Protein AF-A0A9W7J8N2-F1 (afdb_monomer_lite)

Secondary structure (DSSP, 8-state):
-HHHHHHHHHHHHHHHHHHHHHHHTTTHHHHHHHHHHHHHHHHHHHHHHHHHTT--HHHHHHHHHHHHS--HHHHHHHHHHH-S-THHHHHHHHHHHHT--

InterPro domains:
  IPR004710 Bile acid:sodium symporter [PTHR10361] (1-98)
  IPR038770 Sodium/solute symporter superfamily [G3DSA:1.20.1530.20] (1-100)

Foldseek 3Di:
DVVVVVVVLVVLLVVCCVVLVVVCPPPVVVLLVVLVVQLVCLLVCLLVVCVVVVHDNVVSNVSSCDRSQDQLSVQLVCCVPPPPDNVSNSSSSSNCPPPND

Structure (mmCIF, N/CA/C/O backbone):
data_AF-A0A9W7J8N2-F1
#
_entry.id   AF-A0A9W7J8N2-F1
#
loop_
_atom_site.group_PDB
_atom_site.id
_atom_site.type_symbol
_atom_site.label_atom_id
_atom_site.label_alt_id
_atom_site.label_comp_id
_atom_site.label_asym_id
_atom_site.label_entity_id
_atom_site.label_seq_id
_atom_site.pdbx_PDB_ins_code
_atom_site.Cartn_x
_atom_site.Cartn_y
_atom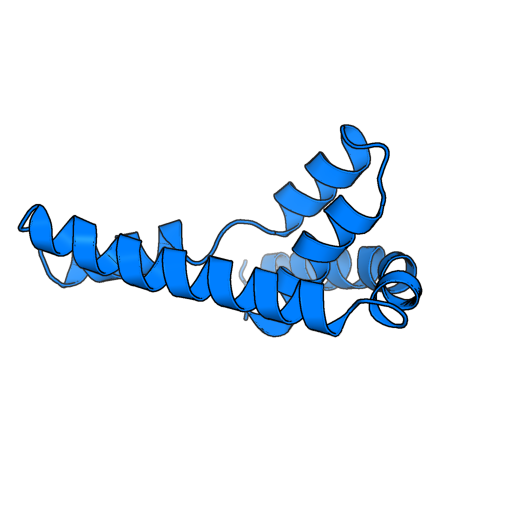_site.Cartn_z
_atom_site.occupancy
_atom_site.B_iso_or_equiv
_atom_site.auth_seq_id
_atom_site.auth_comp_id
_atom_site.auth_asym_id
_atom_site.auth_atom_id
_atom_site.pdbx_PDB_model_num
ATOM 1 N N . MET A 1 1 ? 14.138 12.470 13.691 1.00 61.78 1 MET A N 1
ATOM 2 C CA . MET A 1 1 ? 13.568 11.138 13.381 1.00 61.78 1 MET A CA 1
ATOM 3 C C . MET A 1 1 ? 12.577 11.153 12.210 1.00 61.78 1 MET A C 1
ATOM 5 O O . MET A 1 1 ? 12.784 10.341 11.317 1.00 61.78 1 MET A O 1
ATOM 9 N N . PRO A 1 2 ? 11.584 12.066 12.110 1.00 79.00 2 PRO A N 1
ATOM 10 C CA . PRO A 1 2 ? 10.633 12.052 10.986 1.00 79.00 2 PRO A CA 1
ATOM 11 C C . PRO A 1 2 ? 11.292 12.311 9.621 1.00 79.00 2 PRO A C 1
ATOM 13 O O . PRO A 1 2 ? 10.961 11.664 8.636 1.00 79.00 2 PRO A O 1
ATOM 16 N N . THR A 1 3 ? 12.273 13.214 9.568 1.00 82.06 3 THR A N 1
ATOM 17 C CA . THR A 1 3 ? 12.970 13.604 8.329 1.00 82.06 3 THR A CA 1
ATOM 18 C C . THR A 1 3 ? 13.788 12.474 7.710 1.00 82.06 3 THR A C 1
ATOM 20 O O . THR A 1 3 ? 13.822 12.348 6.491 1.00 82.06 3 THR A O 1
ATOM 23 N N . ILE A 1 4 ? 14.404 11.626 8.540 1.00 86.88 4 ILE A N 1
ATOM 24 C CA . ILE A 1 4 ? 15.170 10.463 8.077 1.00 86.88 4 ILE A CA 1
ATOM 25 C C . ILE A 1 4 ? 14.218 9.448 7.439 1.00 86.88 4 ILE A C 1
ATOM 27 O O . ILE A 1 4 ? 14.454 9.027 6.315 1.00 86.88 4 ILE A O 1
ATOM 31 N N . ALA A 1 5 ? 13.102 9.122 8.103 1.00 83.25 5 ALA A N 1
ATOM 32 C CA . ALA A 1 5 ? 12.115 8.180 7.575 1.00 83.25 5 ALA A CA 1
ATOM 33 C C . ALA A 1 5 ? 11.498 8.660 6.250 1.00 83.25 5 ALA A C 1
ATOM 35 O O . ALA A 1 5 ? 11.428 7.894 5.289 1.00 83.25 5 ALA A O 1
ATOM 36 N N . VAL A 1 6 ? 11.111 9.938 6.174 1.00 84.81 6 VAL A N 1
ATOM 37 C CA . VAL A 1 6 ? 10.580 10.542 4.941 1.00 84.81 6 VAL A CA 1
ATOM 38 C C . VAL A 1 6 ? 11.629 10.519 3.828 1.00 84.81 6 VAL A C 1
ATOM 40 O O . VAL A 1 6 ? 11.319 10.106 2.712 1.00 84.81 6 VAL A O 1
ATOM 43 N N . GLY A 1 7 ? 12.877 10.892 4.133 1.00 85.19 7 GLY A N 1
ATOM 44 C CA . GLY A 1 7 ? 13.981 10.857 3.174 1.00 85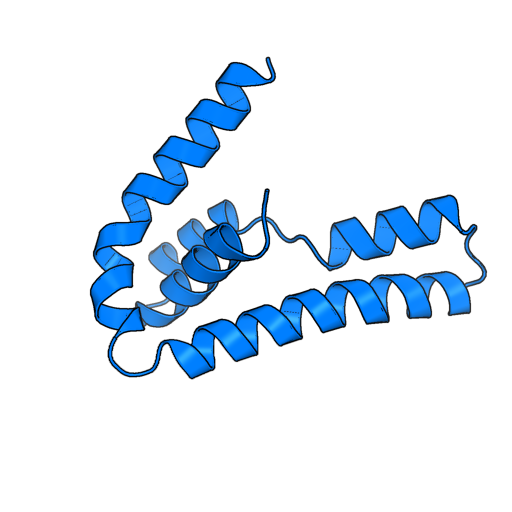.19 7 GLY A CA 1
ATOM 45 C C . GLY A 1 7 ? 14.234 9.452 2.627 1.00 85.19 7 GLY A C 1
ATOM 46 O O . GLY A 1 7 ? 14.310 9.267 1.415 1.00 85.19 7 GLY A O 1
ATOM 47 N N . THR A 1 8 ? 14.283 8.442 3.497 1.00 84.75 8 THR A N 1
ATOM 48 C CA . THR A 1 8 ? 14.483 7.046 3.088 1.00 84.75 8 THR A CA 1
ATOM 49 C C . THR A 1 8 ? 13.350 6.545 2.193 1.00 84.75 8 THR A C 1
ATOM 51 O O . THR A 1 8 ? 13.620 5.969 1.142 1.00 84.75 8 THR A O 1
ATOM 54 N N . VAL A 1 9 ? 12.084 6.784 2.555 1.00 82.62 9 VAL A N 1
ATOM 55 C CA . VAL A 1 9 ? 10.940 6.337 1.738 1.00 82.62 9 VAL A CA 1
ATOM 56 C C . VAL A 1 9 ? 10.907 7.054 0.385 1.00 82.62 9 VAL A C 1
ATOM 58 O O . VAL A 1 9 ? 10.630 6.414 -0.631 1.00 82.62 9 VAL A O 1
ATOM 61 N N . ALA A 1 10 ? 11.232 8.349 0.346 1.00 83.88 10 ALA A N 1
ATOM 62 C CA . ALA A 1 10 ? 11.300 9.115 -0.896 1.00 83.88 10 ALA A CA 1
ATOM 63 C C . ALA A 1 10 ? 12.388 8.584 -1.843 1.00 83.88 10 ALA A C 1
ATOM 65 O O . ALA A 1 10 ? 12.114 8.368 -3.024 1.00 83.88 10 ALA A O 1
ATOM 66 N N . ILE A 1 11 ? 13.590 8.306 -1.322 1.00 85.62 11 ILE A N 1
ATOM 67 C CA . ILE A 1 11 ? 14.695 7.728 -2.102 1.00 85.62 11 ILE A CA 1
ATOM 68 C C . ILE A 1 11 ? 14.301 6.356 -2.650 1.00 85.62 11 ILE A C 1
ATOM 70 O O . ILE A 1 11 ? 14.471 6.097 -3.837 1.00 85.62 11 ILE A O 1
ATOM 74 N N . LEU A 1 12 ? 13.728 5.490 -1.811 1.00 84.25 12 LEU A N 1
ATOM 75 C CA . LEU A 1 12 ? 13.336 4.148 -2.238 1.00 84.25 12 LEU A CA 1
ATOM 76 C C . LEU A 1 12 ? 12.285 4.194 -3.351 1.00 84.25 12 LEU A C 1
ATOM 78 O O . LEU A 1 12 ? 12.444 3.498 -4.347 1.00 84.25 12 LEU A O 1
ATOM 82 N N . ARG A 1 13 ? 11.261 5.055 -3.255 1.00 80.38 13 ARG A N 1
ATOM 83 C CA . ARG A 1 13 ? 10.287 5.227 -4.352 1.00 80.38 13 ARG A CA 1
ATOM 84 C C . ARG A 1 13 ? 10.947 5.706 -5.644 1.00 80.38 13 ARG A C 1
ATOM 86 O O . ARG A 1 13 ? 10.625 5.192 -6.712 1.00 80.38 13 ARG A O 1
ATOM 93 N N . ALA A 1 14 ? 11.866 6.667 -5.547 1.00 81.38 14 ALA A N 1
ATOM 94 C CA . ALA A 1 14 ? 12.552 7.223 -6.708 1.00 81.38 14 ALA A CA 1
ATOM 95 C C . ALA A 1 14 ? 13.428 6.190 -7.436 1.00 81.38 14 ALA A C 1
ATOM 97 O O . ALA A 1 14 ? 13.546 6.262 -8.654 1.00 81.38 14 ALA A O 1
ATOM 98 N N . LEU A 1 15 ? 14.000 5.217 -6.720 1.00 84.12 15 LEU A N 1
ATOM 99 C CA . LEU A 1 15 ? 14.830 4.167 -7.319 1.00 84.12 15 LEU A CA 1
ATOM 100 C C . LEU A 1 15 ? 14.026 3.181 -8.177 1.00 84.12 15 LEU A C 1
ATOM 102 O O . LEU A 1 15 ? 14.503 2.777 -9.231 1.00 84.12 15 LEU A O 1
ATOM 106 N N . PHE A 1 16 ? 12.811 2.814 -7.758 1.00 80.50 16 PHE A N 1
ATOM 107 C CA . PHE A 1 16 ? 12.008 1.806 -8.466 1.00 80.50 16 PHE A CA 1
ATOM 108 C C . PHE A 1 16 ? 11.102 2.388 -9.559 1.00 80.50 16 PHE A C 1
ATOM 110 O O . PHE A 1 16 ? 10.685 1.671 -10.467 1.00 80.50 16 PHE A O 1
ATOM 117 N N . PHE A 1 17 ? 10.804 3.690 -9.506 1.00 79.19 17 PHE A N 1
ATOM 118 C CA . PHE A 1 17 ? 9.918 4.342 -10.473 1.00 79.19 17 PHE A CA 1
ATOM 119 C C . PHE A 1 17 ? 10.363 4.209 -11.948 1.00 79.19 17 PHE A C 1
ATOM 121 O O . PHE A 1 17 ? 9.519 3.833 -12.767 1.00 79.19 17 PHE A O 1
ATOM 128 N N . PRO A 1 18 ? 11.640 4.442 -12.322 1.00 75.88 18 PRO A N 1
ATOM 129 C CA . PRO A 1 18 ? 12.076 4.423 -13.720 1.00 75.88 18 PR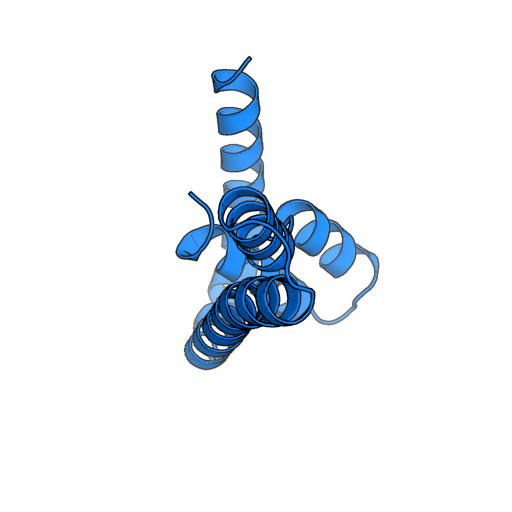O A CA 1
ATOM 130 C C . PRO A 1 18 ? 11.905 3.057 -14.393 1.00 75.88 18 PRO A C 1
ATOM 132 O O . PRO A 1 18 ? 11.471 2.998 -15.542 1.00 75.88 18 PRO A O 1
ATOM 135 N N . GLU A 1 19 ? 12.180 1.962 -13.675 1.00 70.62 19 GLU A N 1
ATOM 136 C CA . GLU A 1 19 ? 11.984 0.595 -14.185 1.00 70.62 19 GLU A CA 1
ATOM 137 C C . GLU A 1 19 ? 10.504 0.288 -14.435 1.00 70.62 19 GLU A C 1
ATOM 139 O O . GLU A 1 19 ? 10.146 -0.374 -15.408 1.00 70.62 19 GLU A O 1
ATOM 144 N N . SER A 1 20 ? 9.621 0.813 -13.583 1.00 70.75 20 SER A N 1
ATOM 145 C CA . SER A 1 20 ? 8.177 0.607 -13.705 1.00 70.75 20 SER A CA 1
ATOM 146 C C . SER A 1 20 ? 7.476 1.538 -14.705 1.00 70.75 20 SER A C 1
ATOM 148 O O . SER A 1 20 ? 6.359 1.237 -15.121 1.00 70.75 20 SER A O 1
ATOM 150 N N . ALA A 1 21 ? 8.111 2.633 -15.142 1.00 67.81 21 ALA A N 1
ATOM 151 C CA . ALA A 1 21 ? 7.486 3.646 -15.998 1.00 67.81 21 ALA A CA 1
ATOM 152 C C . ALA A 1 21 ? 7.026 3.086 -17.357 1.00 67.81 21 ALA A C 1
ATOM 154 O O . ALA A 1 21 ? 5.887 3.312 -17.762 1.00 67.81 21 ALA A O 1
ATOM 155 N N . PHE A 1 22 ? 7.858 2.283 -18.030 1.00 64.06 22 PHE A N 1
ATOM 156 C CA . PHE A 1 22 ? 7.495 1.647 -19.307 1.00 64.06 22 PHE A CA 1
ATOM 157 C C . PHE A 1 22 ? 6.359 0.627 -19.158 1.00 64.06 22 PHE A C 1
ATOM 159 O O . PHE A 1 22 ? 5.498 0.518 -20.031 1.00 64.06 22 PHE A O 1
ATOM 166 N N . ALA A 1 23 ? 6.311 -0.077 -18.026 1.00 64.06 23 ALA A N 1
ATOM 167 C CA . ALA A 1 23 ? 5.271 -1.052 -17.719 1.00 64.06 23 ALA A CA 1
ATOM 168 C C . ALA A 1 23 ? 3.914 -0.416 -17.377 1.00 64.06 23 ALA A C 1
ATOM 170 O O . ALA A 1 23 ? 2.899 -1.104 -17.413 1.00 64.06 23 ALA A O 1
ATOM 171 N N . ILE A 1 24 ? 3.868 0.885 -17.074 1.00 63.50 24 ILE A N 1
ATOM 172 C CA . ILE A 1 24 ? 2.623 1.632 -16.843 1.00 63.50 24 ILE A CA 1
ATOM 173 C C . ILE A 1 24 ? 2.009 2.108 -18.177 1.00 63.50 24 ILE A C 1
ATOM 175 O O . ILE A 1 24 ? 0.801 2.305 -18.258 1.00 63.50 24 ILE A O 1
ATOM 179 N N . LEU A 1 25 ? 2.776 2.238 -19.266 1.00 64.75 25 LEU A N 1
ATOM 180 C CA . LEU A 1 25 ? 2.247 2.810 -20.514 1.00 64.75 25 LEU A CA 1
ATOM 181 C C . LEU A 1 25 ? 1.312 1.886 -21.318 1.00 64.75 25 LEU A C 1
ATOM 183 O O . LEU A 1 25 ? 0.497 2.399 -22.078 1.00 64.75 25 LEU A O 1
ATOM 187 N N . SER A 1 26 ? 1.403 0.559 -21.178 1.00 57.25 26 SER A N 1
ATOM 188 C CA . SER A 1 26 ? 0.675 -0.382 -22.057 1.00 57.25 26 SER A CA 1
ATOM 189 C C . SER A 1 26 ? -0.518 -1.097 -21.376 1.00 57.25 26 SER A C 1
ATOM 191 O O . SER A 1 26 ? -1.530 -1.321 -22.037 1.00 57.25 26 SER A O 1
ATOM 193 N N . PRO A 1 27 ? -0.501 -1.342 -20.042 1.00 61.53 27 PRO A N 1
ATOM 194 C CA . PRO A 1 27 ? -1.682 -1.730 -19.256 1.00 61.53 27 PRO A CA 1
ATOM 195 C C . PRO A 1 27 ? -1.895 -0.917 -17.953 1.00 61.53 27 PRO A C 1
ATOM 197 O O . PRO A 1 27 ? -2.632 -1.355 -17.065 1.00 61.53 27 PRO A O 1
ATOM 200 N N . GLY A 1 28 ? -1.256 0.249 -17.773 1.00 69.31 28 GLY A N 1
ATOM 201 C CA . GLY A 1 28 ? -1.166 0.917 -16.463 1.00 69.31 28 GLY A CA 1
ATOM 202 C C . GLY A 1 28 ? -2.493 1.284 -15.815 1.00 69.31 28 GLY A C 1
ATOM 203 O O . GLY A 1 28 ? -2.589 1.251 -14.590 1.00 69.31 28 GLY A O 1
ATOM 204 N N . LEU A 1 29 ? -3.543 1.550 -16.598 1.00 80.06 29 LEU A N 1
ATOM 205 C CA . LEU A 1 29 ? -4.860 1.848 -16.035 1.00 80.06 29 LEU A CA 1
ATOM 206 C C . LEU A 1 29 ? -5.436 0.650 -15.267 1.00 80.06 29 LEU A C 1
ATOM 208 O O . LEU A 1 29 ? -5.993 0.831 -14.187 1.00 80.06 29 LEU A O 1
ATOM 212 N N . GLN A 1 30 ? -5.255 -0.574 -15.770 1.00 84.38 30 GLN A N 1
ATOM 213 C CA . GLN A 1 30 ? -5.740 -1.777 -15.095 1.00 84.38 30 GLN A CA 1
ATOM 214 C C . GLN A 1 30 ? -5.007 -2.000 -13.766 1.00 84.38 30 GLN A C 1
ATOM 216 O O . GLN A 1 30 ? -5.643 -2.325 -12.767 1.00 84.38 30 GLN A O 1
ATOM 221 N N . VAL A 1 31 ? -3.690 -1.771 -13.729 1.00 84.56 31 VAL A N 1
ATOM 222 C CA . VAL A 1 31 ? -2.878 -1.892 -12.504 1.00 84.56 31 VAL A CA 1
ATOM 223 C C . VAL A 1 31 ? -3.271 -0.837 -11.470 1.00 84.56 31 VAL A C 1
ATOM 225 O O . VAL A 1 31 ? -3.430 -1.156 -10.293 1.00 84.56 31 VAL A O 1
ATOM 228 N N . VAL A 1 32 ? -3.481 0.406 -11.907 1.00 85.25 32 VAL A N 1
ATOM 229 C CA . VAL A 1 32 ? -3.935 1.506 -11.045 1.00 85.25 32 VAL A CA 1
ATOM 230 C C . VAL A 1 32 ? -5.312 1.199 -10.458 1.00 85.25 32 VAL A C 1
ATOM 232 O O . VAL A 1 32 ? -5.493 1.311 -9.248 1.00 85.25 32 VAL A O 1
ATOM 235 N N . VAL A 1 33 ? -6.268 0.758 -11.282 1.00 88.88 33 VAL A N 1
ATOM 236 C CA . VAL A 1 33 ? -7.624 0.407 -10.827 1.00 88.88 33 VAL A CA 1
ATOM 237 C C . VAL A 1 33 ? -7.597 -0.798 -9.887 1.00 88.88 33 VAL A C 1
ATOM 239 O O . VAL A 1 33 ? -8.229 -0.757 -8.834 1.00 88.88 33 VAL A O 1
ATOM 242 N N . ALA A 1 34 ? -6.835 -1.845 -10.209 1.00 89.38 34 ALA A N 1
ATOM 243 C CA . ALA A 1 34 ? -6.694 -3.013 -9.343 1.00 89.38 34 ALA A CA 1
ATOM 244 C C . ALA A 1 34 ? -6.090 -2.639 -7.980 1.00 89.38 34 ALA A C 1
ATOM 246 O O . ALA A 1 34 ? -6.619 -3.034 -6.942 1.00 89.38 34 ALA A O 1
ATOM 247 N N . SER A 1 35 ? -5.036 -1.816 -7.971 1.00 88.81 35 SER A N 1
ATOM 248 C CA . SER A 1 35 ? -4.433 -1.283 -6.744 1.00 88.81 35 SER A CA 1
ATOM 249 C C . SER A 1 35 ? -5.444 -0.456 -5.942 1.00 88.81 35 SER A C 1
ATOM 251 O O . SER A 1 35 ? -5.581 -0.643 -4.734 1.00 88.81 35 SER A O 1
ATOM 253 N N . ALA A 1 36 ? -6.201 0.422 -6.606 1.00 89.94 36 ALA A N 1
ATOM 254 C CA . ALA A 1 36 ? -7.231 1.238 -5.969 1.00 89.94 36 ALA A CA 1
ATOM 255 C C . ALA A 1 36 ? -8.297 0.382 -5.276 1.00 89.94 36 ALA A C 1
ATOM 257 O O . ALA A 1 36 ? -8.629 0.624 -4.116 1.00 89.94 36 ALA A O 1
ATOM 258 N N . LEU A 1 37 ? -8.803 -0.636 -5.977 1.00 94.12 37 LEU A N 1
ATOM 259 C CA . LEU A 1 37 ? -9.797 -1.569 -5.454 1.00 94.12 37 LEU A CA 1
ATOM 260 C C . LEU A 1 37 ? -9.242 -2.393 -4.290 1.00 94.12 37 LEU A C 1
ATOM 262 O O . LEU A 1 37 ? -9.951 -2.610 -3.307 1.00 94.12 37 LEU A O 1
ATOM 266 N N . LEU A 1 38 ? -7.974 -2.804 -4.344 1.00 92.88 38 LEU A N 1
ATOM 267 C CA . LEU A 1 38 ? -7.332 -3.528 -3.248 1.00 92.88 38 LEU A CA 1
ATOM 268 C C . LEU A 1 38 ? -7.259 -2.671 -1.974 1.00 92.88 38 LEU A C 1
ATOM 270 O O . LEU A 1 38 ? -7.669 -3.120 -0.907 1.00 92.88 38 LEU A O 1
ATOM 274 N N . HIS A 1 39 ? -6.824 -1.413 -2.077 1.00 92.88 39 HIS A N 1
ATOM 275 C CA . HIS A 1 39 ? -6.794 -0.504 -0.927 1.00 92.88 39 HIS A CA 1
ATOM 276 C C . HIS A 1 39 ? -8.195 -0.160 -0.415 1.00 92.88 39 HIS A C 1
ATOM 278 O O . HIS A 1 39 ? -8.437 -0.196 0.791 1.00 92.88 39 HIS A O 1
ATOM 284 N N . ALA A 1 40 ? -9.129 0.143 -1.321 1.00 94.25 40 ALA A N 1
ATOM 285 C CA . ALA A 1 40 ? -10.510 0.449 -0.963 1.00 94.25 40 ALA A CA 1
ATOM 286 C C . ALA A 1 40 ? -11.180 -0.734 -0.252 1.00 94.25 40 ALA A C 1
ATOM 288 O O . ALA A 1 40 ? -11.837 -0.540 0.768 1.00 94.25 40 ALA A O 1
ATOM 289 N N . SER A 1 41 ? -10.969 -1.957 -0.745 1.00 96.38 41 SER A N 1
ATOM 290 C CA . SER A 1 41 ? -11.487 -3.171 -0.112 1.00 96.38 41 SER A CA 1
ATOM 291 C C . SER A 1 41 ? -10.824 -3.437 1.240 1.00 96.38 41 SER A C 1
ATOM 293 O O . SER A 1 41 ? -11.536 -3.725 2.197 1.00 96.38 41 SER A O 1
ATOM 295 N N . GLY A 1 42 ? -9.507 -3.254 1.377 1.00 95.12 42 GLY A N 1
ATOM 296 C CA . GLY A 1 42 ? -8.814 -3.373 2.664 1.00 95.12 42 GLY A CA 1
ATOM 297 C C . GLY A 1 42 ? -9.337 -2.388 3.714 1.00 95.12 42 GLY A C 1
ATOM 298 O O . GLY A 1 42 ? -9.641 -2.786 4.839 1.00 95.12 42 GLY A O 1
ATOM 299 N N . LEU A 1 43 ? -9.536 -1.123 3.330 1.00 95.56 43 LEU A N 1
ATOM 300 C CA . LEU A 1 43 ? -10.135 -0.101 4.194 1.00 95.56 43 LEU A CA 1
ATOM 301 C C . LEU A 1 43 ? -11.583 -0.460 4.565 1.00 95.56 43 LEU A C 1
ATOM 303 O O . LEU A 1 43 ? -11.952 -0.421 5.743 1.00 95.56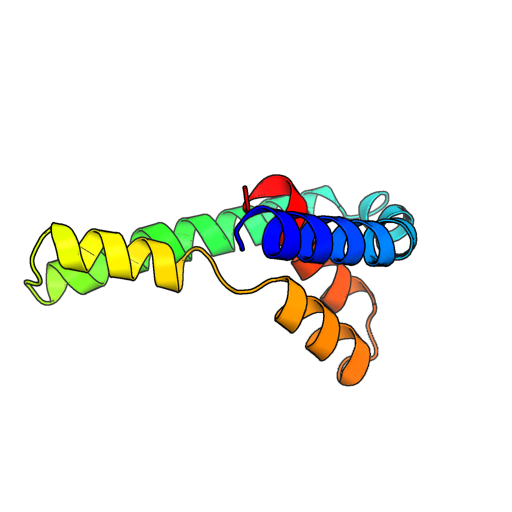 43 LEU A O 1
ATOM 307 N N . PHE A 1 44 ? -12.396 -0.834 3.572 1.00 97.38 44 PHE A N 1
ATOM 308 C CA . PHE A 1 44 ? -13.811 -1.153 3.747 1.00 97.38 44 PHE A CA 1
ATOM 309 C C . PHE A 1 44 ? -14.019 -2.388 4.627 1.00 97.38 44 PHE A C 1
ATOM 311 O O . PHE A 1 44 ? -14.692 -2.308 5.655 1.00 97.38 44 PHE A O 1
ATOM 318 N N . PHE A 1 45 ? -13.412 -3.521 4.266 1.00 97.50 45 PHE A N 1
ATOM 319 C CA . PHE A 1 45 ? -13.554 -4.766 5.014 1.00 97.50 45 PHE A CA 1
ATOM 320 C C . PHE A 1 45 ? -12.852 -4.702 6.367 1.00 97.50 45 PHE A C 1
ATOM 322 O O . PHE A 1 45 ? -13.409 -5.196 7.344 1.00 97.50 45 PHE A O 1
ATOM 329 N N . GLY A 1 46 ? -11.695 -4.038 6.472 1.00 96.94 46 GLY A N 1
ATOM 330 C CA . GLY A 1 46 ? -11.020 -3.829 7.753 1.00 96.94 46 GLY A CA 1
ATOM 331 C C . GLY A 1 46 ? -11.902 -3.078 8.756 1.00 96.94 46 GLY A C 1
ATOM 332 O O . GLY A 1 46 ? -11.984 -3.468 9.922 1.00 96.94 46 GLY A O 1
ATOM 333 N N . TYR A 1 47 ? -12.643 -2.060 8.303 1.00 97.69 47 TYR A N 1
ATOM 334 C CA . TYR A 1 47 ? -13.616 -1.362 9.145 1.00 97.69 47 TYR A CA 1
ATOM 335 C C . TYR A 1 47 ? -14.861 -2.212 9.419 1.00 97.69 47 TYR A C 1
ATOM 337 O O . TYR A 1 47 ? -15.262 -2.385 10.566 1.00 97.69 47 TYR A O 1
ATOM 345 N N . PHE A 1 48 ? -15.497 -2.759 8.383 1.00 97.75 48 PHE A N 1
ATOM 346 C CA . PHE A 1 48 ? -16.780 -3.438 8.550 1.00 97.75 48 PHE A CA 1
ATOM 347 C C . PHE A 1 48 ? -16.655 -4.717 9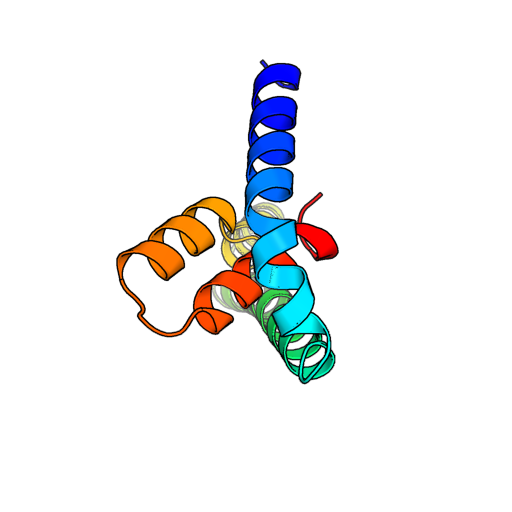.386 1.00 97.75 48 PHE A C 1
ATOM 349 O O . PHE A 1 48 ? -17.483 -4.965 10.261 1.00 97.75 48 PHE A O 1
ATOM 356 N N . LEU A 1 49 ? -15.589 -5.496 9.183 1.00 97.62 49 LEU A N 1
ATOM 357 C CA . LEU A 1 49 ? -15.358 -6.730 9.927 1.00 97.62 49 LEU A CA 1
ATOM 358 C C . LEU A 1 49 ? -15.015 -6.453 11.398 1.00 97.62 49 LEU A C 1
ATOM 360 O O . LEU A 1 49 ? -15.556 -7.111 12.282 1.00 97.62 49 LEU A O 1
ATOM 364 N N . SER A 1 50 ? -14.198 -5.434 11.688 1.00 97.56 50 SER A N 1
ATOM 365 C CA . SER A 1 50 ? -13.918 -5.026 13.076 1.00 97.56 50 SER A CA 1
ATOM 366 C C . SER A 1 50 ? -15.173 -4.520 13.799 1.00 97.56 50 SER A C 1
ATOM 368 O O . SER A 1 50 ? -15.386 -4.840 14.971 1.00 97.56 50 SER A O 1
ATOM 370 N N . ARG A 1 51 ? -16.068 -3.818 13.090 1.00 97.81 51 ARG A N 1
ATOM 371 C CA . ARG A 1 51 ? -17.385 -3.424 13.616 1.00 97.81 51 ARG A CA 1
ATOM 372 C C . ARG A 1 51 ? -18.325 -4.611 13.819 1.00 97.81 51 ARG A C 1
ATOM 374 O O . ARG A 1 51 ? -19.022 -4.639 14.832 1.00 97.81 51 ARG A O 1
ATOM 381 N N . ALA A 1 52 ? -18.322 -5.597 12.922 1.00 97.62 52 ALA A N 1
ATOM 382 C CA . ALA A 1 52 ? -19.089 -6.836 13.080 1.00 97.62 52 ALA A CA 1
ATOM 383 C C . ALA A 1 52 ? -18.641 -7.633 14.321 1.00 97.62 52 ALA A C 1
ATOM 385 O O . ALA A 1 52 ? -19.472 -8.208 15.021 1.00 97.62 52 ALA A O 1
ATOM 386 N N . LEU A 1 53 ? -17.349 -7.571 14.657 1.00 97.75 53 LEU A N 1
ATOM 387 C CA . LEU A 1 53 ? -16.772 -8.108 15.895 1.00 97.75 53 LEU A CA 1
ATOM 388 C C . LEU A 1 53 ? -17.019 -7.225 17.136 1.00 97.75 53 LEU A C 1
ATOM 390 O O . LEU A 1 53 ? -16.501 -7.518 18.209 1.00 97.75 53 LEU A O 1
ATOM 394 N N . ARG A 1 54 ? -17.824 -6.159 17.013 1.00 97.56 54 ARG A N 1
ATOM 395 C CA . ARG A 1 54 ? -18.205 -5.227 18.092 1.00 97.56 54 ARG A CA 1
ATOM 396 C C . ARG A 1 54 ? -17.029 -4.475 18.730 1.00 97.56 54 ARG A C 1
ATOM 398 O O . ARG A 1 54 ? -17.142 -4.022 19.867 1.00 97.56 54 ARG A O 1
ATOM 405 N N . LEU A 1 55 ? -15.930 -4.286 17.998 1.00 97.56 55 LEU A N 1
ATOM 406 C CA . LEU A 1 55 ? -14.809 -3.466 18.462 1.00 97.56 55 LEU A CA 1
ATOM 407 C C . LEU A 1 55 ? -15.185 -1.982 18.505 1.00 97.56 55 LEU A C 1
ATOM 409 O O . LEU A 1 55 ? -16.047 -1.516 17.754 1.00 97.56 55 LEU A O 1
ATOM 413 N N . GLU A 1 56 ? -14.512 -1.216 19.363 1.00 97.69 56 GLU A N 1
ATOM 414 C CA . GLU A 1 56 ? -14.716 0.229 19.462 1.00 97.69 56 GLU A CA 1
ATOM 415 C C . GLU A 1 56 ? -14.424 0.929 18.123 1.00 97.69 56 GLU A C 1
ATOM 417 O O . GLU A 1 56 ? -13.650 0.445 17.290 1.00 97.69 56 GLU A O 1
ATOM 422 N N . VAL A 1 57 ? -15.042 2.091 17.899 1.00 96.94 57 VAL A N 1
ATOM 423 C CA . VAL A 1 57 ? -14.838 2.893 16.685 1.00 96.94 57 VAL A CA 1
ATOM 424 C C . VAL A 1 57 ? -13.366 3.268 16.510 1.00 96.94 57 VAL A C 1
ATOM 426 O O . VAL A 1 57 ? -12.873 3.213 15.385 1.00 96.94 57 VAL A O 1
ATOM 429 N N . GLY A 1 58 ? -12.664 3.596 17.602 1.00 97.81 58 GLY A N 1
ATOM 430 C CA . GLY A 1 58 ? -11.227 3.875 17.583 1.00 97.81 58 GLY A CA 1
ATOM 431 C C . GLY A 1 58 ? -10.427 2.700 17.020 1.00 97.81 58 GLY A C 1
ATOM 432 O O . GLY A 1 58 ? -9.796 2.832 15.974 1.00 97.81 58 GLY A O 1
ATOM 433 N N . SER A 1 59 ? -10.540 1.522 17.641 1.00 97.50 59 SER A N 1
ATOM 434 C CA . SER A 1 59 ? -9.861 0.303 17.180 1.00 97.50 59 SER A CA 1
ATOM 435 C C . SER A 1 59 ? -10.255 -0.094 15.758 1.00 97.50 59 SER A C 1
ATOM 437 O O . SER A 1 59 ? -9.397 -0.482 14.973 1.00 97.50 59 SER A O 1
ATOM 439 N N . SER A 1 60 ? -11.530 0.049 15.391 1.00 97.62 60 SER A N 1
ATOM 440 C CA . SER A 1 60 ? -12.016 -0.289 14.045 1.00 97.62 60 SER A CA 1
ATOM 441 C C . SER A 1 60 ? -11.403 0.608 12.964 1.00 97.62 60 SER A C 1
ATOM 443 O O . SER A 1 60 ? -11.092 0.143 11.868 1.00 97.62 60 SER A O 1
ATOM 445 N N . ARG A 1 61 ? -11.182 1.897 13.269 1.00 97.31 61 ARG A N 1
ATOM 446 C CA . ARG A 1 61 ? -10.461 2.824 12.380 1.00 97.31 61 ARG A CA 1
ATOM 447 C C . ARG A 1 61 ? -8.991 2.441 12.253 1.00 97.31 61 ARG A C 1
ATOM 449 O O . ARG A 1 61 ? -8.483 2.416 11.138 1.00 97.31 61 ARG A O 1
ATOM 456 N N . THR A 1 62 ? -8.333 2.099 13.360 1.00 96.50 62 THR A N 1
ATOM 457 C CA . THR A 1 62 ? -6.938 1.639 13.334 1.00 96.50 62 THR A CA 1
ATOM 458 C C . THR A 1 62 ? -6.790 0.376 12.490 1.00 96.50 62 THR A C 1
ATOM 460 O O . THR A 1 62 ? -5.946 0.336 11.604 1.00 96.50 62 THR A O 1
ATOM 463 N N . ILE A 1 63 ? -7.660 -0.618 12.688 1.00 96.75 63 ILE A N 1
ATOM 464 C CA . ILE A 1 63 ? -7.644 -1.870 11.916 1.00 96.75 63 ILE A CA 1
ATOM 465 C C . ILE A 1 63 ? -7.885 -1.601 10.427 1.00 96.75 63 ILE A C 1
ATOM 467 O O . ILE A 1 63 ? -7.170 -2.137 9.588 1.00 96.75 63 ILE A O 1
ATOM 471 N N . SER A 1 64 ? -8.859 -0.751 10.088 1.00 97.00 64 SER A N 1
ATOM 472 C CA . SER A 1 64 ? -9.113 -0.342 8.701 1.00 97.00 64 SER A CA 1
ATOM 473 C C . SER A 1 64 ? -7.859 0.238 8.041 1.00 97.00 64 SER A C 1
ATOM 475 O O . SER A 1 64 ? -7.514 -0.167 6.932 1.00 97.00 64 SER A O 1
ATOM 477 N N . ILE A 1 65 ? -7.139 1.125 8.736 1.00 94.25 65 ILE A N 1
ATOM 478 C CA . ILE A 1 65 ? -5.916 1.751 8.222 1.00 94.25 65 ILE A CA 1
ATOM 479 C C . ILE A 1 65 ? -4.779 0.731 8.095 1.00 94.25 65 ILE A C 1
ATOM 481 O O . ILE A 1 65 ? -4.157 0.675 7.040 1.00 94.25 65 ILE A O 1
ATOM 485 N N . GLU A 1 66 ? -4.530 -0.098 9.109 1.00 93.00 66 GLU A N 1
ATOM 486 C CA . GLU A 1 66 ? -3.461 -1.112 9.079 1.00 93.00 66 GLU A CA 1
ATOM 487 C C . GLU A 1 66 ? -3.673 -2.146 7.962 1.00 93.00 66 GLU A C 1
ATOM 489 O O . GLU A 1 66 ? -2.741 -2.496 7.239 1.00 93.00 66 GLU A O 1
ATOM 494 N N . VAL A 1 67 ? -4.916 -2.596 7.756 1.00 93.25 67 VAL A N 1
ATOM 495 C CA . VAL A 1 67 ? -5.257 -3.551 6.688 1.00 93.25 67 VAL A CA 1
ATOM 496 C C . VAL A 1 67 ? -5.229 -2.880 5.313 1.00 93.25 67 VAL A C 1
ATOM 498 O O . VAL A 1 67 ? -4.726 -3.454 4.343 1.00 93.25 67 VAL A O 1
ATOM 501 N N . GLY A 1 68 ? -5.767 -1.663 5.214 1.00 90.94 68 GLY A N 1
ATOM 502 C CA . GLY A 1 68 ? -5.851 -0.911 3.967 1.00 90.94 68 GLY A CA 1
ATOM 503 C C . GLY A 1 68 ? -4.510 -0.359 3.483 1.00 90.94 68 GLY A C 1
ATOM 504 O O . GLY A 1 68 ? -4.312 -0.228 2.278 1.00 90.94 68 GLY A O 1
ATOM 505 N N . ILE A 1 69 ? -3.571 -0.046 4.380 1.00 90.94 69 ILE A N 1
ATOM 506 C CA . ILE A 1 69 ? -2.316 0.659 4.071 1.00 90.94 69 ILE A CA 1
ATOM 507 C C . ILE A 1 69 ? -1.100 -0.263 4.279 1.00 90.94 69 ILE A C 1
ATOM 509 O O . ILE A 1 69 ? -0.286 -0.100 5.182 1.00 90.94 69 ILE A O 1
ATOM 513 N N . GLN A 1 70 ? -0.889 -1.203 3.360 1.00 88.38 70 GLN A N 1
ATOM 514 C CA . GLN A 1 70 ? 0.185 -2.214 3.441 1.00 88.38 70 GLN A CA 1
ATOM 515 C C . GLN A 1 70 ? 1.569 -1.690 3.043 1.00 88.38 70 GLN A C 1
ATOM 517 O O . GLN A 1 70 ? 1.662 -0.851 2.159 1.00 88.38 70 GLN A O 1
ATOM 522 N N . ASN A 1 71 ? 2.673 -2.153 3.643 1.00 90.38 71 ASN A N 1
ATOM 523 C CA . ASN A 1 71 ? 4.032 -1.687 3.307 1.00 90.38 71 ASN A CA 1
ATOM 524 C C . ASN A 1 71 ? 4.454 -2.041 1.863 1.00 90.38 71 ASN A C 1
ATOM 526 O O . ASN A 1 71 ? 4.976 -3.121 1.592 1.00 90.38 71 ASN A O 1
ATOM 530 N N . SER A 1 72 ? 4.287 -1.086 0.948 1.00 87.88 72 SER A N 1
ATOM 531 C CA . SER A 1 72 ? 4.598 -1.240 -0.473 1.00 87.88 72 SER A CA 1
ATOM 532 C C . SER A 1 72 ? 6.093 -1.351 -0.776 1.00 87.88 72 SER A C 1
ATOM 534 O O . SER A 1 72 ? 6.449 -2.005 -1.748 1.00 87.88 72 SER A O 1
ATOM 536 N N . VAL A 1 73 ? 6.978 -0.794 0.058 1.00 85.62 73 VAL A N 1
ATOM 537 C CA . VAL A 1 73 ? 8.438 -0.921 -0.123 1.00 85.62 73 VAL A CA 1
ATOM 538 C C . VAL A 1 73 ? 8.875 -2.367 0.082 1.00 85.62 73 VAL A C 1
ATOM 540 O O . VAL A 1 73 ? 9.606 -2.913 -0.741 1.00 85.62 73 VAL A O 1
ATOM 543 N N . LEU A 1 74 ? 8.389 -3.009 1.149 1.00 88.62 74 LEU A N 1
ATOM 544 C CA . LEU A 1 74 ? 8.639 -4.434 1.369 1.00 88.62 74 LEU A CA 1
ATOM 545 C C . LEU A 1 74 ? 8.048 -5.272 0.226 1.00 88.62 74 LEU A C 1
ATOM 547 O O . LEU A 1 74 ? 8.693 -6.208 -0.236 1.00 88.62 74 LEU A O 1
ATOM 551 N N . GLY A 1 75 ? 6.863 -4.893 -0.264 1.00 89.12 75 GLY A N 1
ATOM 552 C CA . GLY A 1 75 ? 6.231 -5.514 -1.429 1.00 89.12 75 GLY A CA 1
ATOM 553 C C . GLY A 1 75 ? 7.110 -5.477 -2.681 1.00 89.12 75 GLY A C 1
ATOM 554 O O . GLY A 1 75 ? 7.314 -6.519 -3.294 1.00 89.12 75 GLY A O 1
ATOM 555 N N . VAL A 1 76 ? 7.704 -4.322 -3.011 1.00 88.56 76 VAL A N 1
ATOM 556 C CA . VAL A 1 76 ? 8.650 -4.203 -4.136 1.00 88.56 76 VAL A CA 1
ATOM 557 C C . VAL A 1 76 ? 9.849 -5.132 -3.942 1.00 88.56 76 VAL A C 1
ATOM 559 O O . VAL A 1 76 ? 10.184 -5.887 -4.848 1.00 88.56 76 VAL A O 1
ATOM 562 N N . VAL A 1 77 ? 10.464 -5.135 -2.754 1.00 89.06 77 VAL A N 1
ATOM 563 C CA . VAL A 1 77 ? 11.630 -5.990 -2.474 1.00 89.06 77 VAL A CA 1
ATOM 564 C C . VAL A 1 77 ? 11.289 -7.468 -2.656 1.00 89.06 77 VAL A C 1
ATOM 566 O O . VAL A 1 77 ? 12.046 -8.189 -3.298 1.00 89.06 77 VAL A O 1
ATOM 569 N N . LEU A 1 78 ? 10.157 -7.931 -2.123 1.00 90.62 78 LEU A N 1
ATOM 570 C CA . LEU A 1 78 ? 9.728 -9.322 -2.278 1.00 90.62 78 LEU A CA 1
ATOM 571 C C . LEU A 1 78 ? 9.391 -9.650 -3.738 1.00 90.62 78 LEU A C 1
ATOM 573 O O . LEU A 1 78 ? 9.797 -10.701 -4.230 1.00 90.62 78 LEU A O 1
ATOM 577 N N . ALA A 1 79 ? 8.706 -8.741 -4.437 1.00 89.75 79 ALA A N 1
ATOM 578 C CA . ALA A 1 79 ? 8.350 -8.903 -5.840 1.00 89.75 79 ALA A CA 1
ATOM 579 C C . ALA A 1 79 ? 9.598 -9.090 -6.715 1.00 89.75 79 ALA A C 1
ATOM 581 O O . ALA A 1 79 ? 9.692 -10.071 -7.441 1.00 89.75 79 ALA A O 1
ATOM 582 N N . THR A 1 80 ? 10.590 -8.208 -6.579 1.00 87.06 80 THR A N 1
ATOM 583 C CA . THR A 1 80 ? 11.838 -8.267 -7.354 1.00 87.06 80 THR A CA 1
ATOM 584 C C . THR A 1 80 ? 12.705 -9.479 -7.002 1.00 87.06 80 THR A C 1
ATOM 586 O O . THR A 1 80 ? 13.490 -9.933 -7.827 1.00 87.06 80 THR A O 1
ATOM 589 N N . ARG A 1 81 ? 12.609 -10.006 -5.773 1.00 89.56 81 ARG A N 1
ATOM 590 C CA . ARG A 1 81 ? 13.449 -11.126 -5.313 1.00 89.56 81 ARG A CA 1
ATOM 591 C C . ARG A 1 81 ? 12.894 -12.500 -5.662 1.00 89.56 81 ARG A C 1
ATOM 593 O O . ARG A 1 81 ? 13.689 -13.410 -5.869 1.00 89.56 81 ARG A O 1
ATOM 600 N N . TYR A 1 82 ? 11.572 -12.656 -5.668 1.00 92.44 82 TYR A N 1
ATOM 601 C CA . TYR A 1 82 ? 10.932 -13.972 -5.749 1.00 92.44 82 TYR A CA 1
ATOM 602 C C .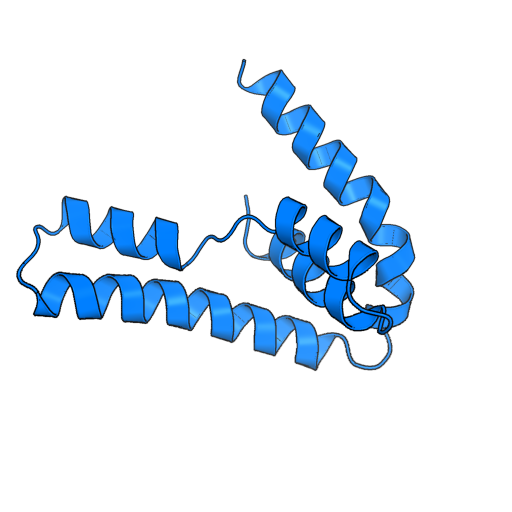 TYR A 1 82 ? 10.062 -14.176 -6.990 1.00 92.44 82 TYR A C 1
ATOM 604 O O . TYR A 1 82 ? 9.675 -15.311 -7.257 1.00 92.44 82 TYR A O 1
ATOM 612 N N . PHE A 1 83 ? 9.747 -13.123 -7.749 1.00 88.88 83 PHE A N 1
ATOM 613 C CA . PHE A 1 83 ? 8.907 -13.230 -8.939 1.00 88.88 83 PHE A CA 1
ATOM 614 C C . PHE A 1 83 ? 9.681 -12.827 -10.191 1.00 88.88 83 PHE A C 1
ATOM 616 O O . PHE A 1 83 ? 10.280 -11.759 -10.253 1.00 88.88 83 PHE A O 1
ATOM 623 N N . GLU A 1 84 ? 9.615 -13.674 -11.218 1.00 83.56 84 GLU A N 1
ATOM 624 C CA . GLU A 1 84 ? 10.257 -13.423 -12.515 1.00 83.56 84 GLU A CA 1
ATOM 625 C C . GLU A 1 84 ? 9.541 -12.324 -13.311 1.00 83.56 84 GLU A C 1
ATOM 627 O O . GLU A 1 84 ? 10.153 -11.633 -14.123 1.00 83.56 84 GLU A O 1
ATOM 632 N N . ASN A 1 85 ? 8.233 -12.146 -13.084 1.00 82.94 85 ASN A N 1
ATOM 633 C CA . ASN A 1 85 ? 7.439 -11.161 -13.805 1.00 82.94 85 ASN A CA 1
ATOM 634 C C . ASN A 1 85 ? 7.620 -9.751 -13.201 1.00 82.94 85 ASN A C 1
ATOM 636 O O . ASN A 1 85 ? 7.131 -9.509 -12.087 1.00 82.94 85 ASN A O 1
ATOM 640 N N . PRO A 1 86 ? 8.208 -8.791 -13.946 1.00 76.56 86 PRO A N 1
ATOM 641 C CA . PRO A 1 86 ? 8.467 -7.438 -13.454 1.00 76.56 86 PRO A CA 1
ATOM 642 C C . PRO A 1 86 ? 7.185 -6.651 -13.147 1.00 76.56 86 PRO A C 1
ATOM 644 O O . PRO A 1 86 ? 7.203 -5.751 -12.308 1.00 76.56 86 PRO A O 1
ATOM 647 N N . LEU A 1 87 ? 6.045 -7.015 -13.750 1.00 80.62 87 LEU A N 1
ATOM 648 C CA . LEU A 1 87 ? 4.750 -6.376 -13.482 1.00 80.62 87 LEU A CA 1
ATOM 649 C C . LEU A 1 87 ? 4.310 -6.538 -12.021 1.00 80.62 87 LEU A C 1
ATOM 651 O O . LEU A 1 87 ? 3.586 -5.690 -11.499 1.00 80.62 87 LEU A O 1
ATOM 655 N N . THR A 1 88 ? 4.784 -7.582 -11.337 1.00 84.94 88 THR A N 1
ATOM 656 C CA . THR A 1 88 ? 4.500 -7.813 -9.915 1.00 84.94 88 THR A CA 1
ATOM 657 C C . THR A 1 88 ? 5.026 -6.660 -9.060 1.00 84.94 88 THR A C 1
ATOM 659 O O . THR A 1 88 ? 4.299 -6.141 -8.217 1.00 84.94 88 THR A O 1
ATOM 662 N N . ALA A 1 89 ? 6.247 -6.183 -9.328 1.00 86.44 89 ALA A N 1
ATOM 663 C CA . ALA A 1 89 ? 6.842 -5.059 -8.605 1.00 86.44 89 ALA A CA 1
ATOM 664 C C . ALA A 1 89 ? 6.161 -3.721 -8.944 1.00 86.44 89 ALA A C 1
ATOM 666 O O . ALA A 1 89 ? 5.989 -2.870 -8.068 1.00 86.44 89 ALA A O 1
ATOM 667 N N . VAL A 1 90 ? 5.699 -3.557 -10.190 1.00 84.81 90 VAL A N 1
ATOM 668 C CA . VAL A 1 90 ? 5.000 -2.346 -10.664 1.00 84.81 90 VAL A CA 1
ATOM 669 C C . VAL A 1 90 ? 3.745 -2.063 -9.836 1.00 84.81 90 VAL A C 1
ATOM 671 O O . VAL A 1 90 ? 3.490 -0.910 -9.494 1.00 84.81 90 VAL A O 1
ATOM 674 N N . THR A 1 91 ? 2.988 -3.097 -9.449 1.00 84.62 91 THR A N 1
ATOM 675 C CA . THR A 1 91 ? 1.791 -2.929 -8.602 1.00 84.62 91 THR A CA 1
ATOM 676 C C . THR A 1 91 ? 2.121 -2.254 -7.264 1.00 84.62 91 THR A C 1
ATOM 678 O O . THR A 1 91 ? 1.423 -1.330 -6.838 1.00 84.62 91 THR A O 1
ATOM 681 N N . CYS A 1 92 ? 3.229 -2.646 -6.628 1.00 87.69 92 CYS A N 1
ATOM 682 C CA . CYS A 1 92 ? 3.682 -2.077 -5.363 1.00 87.69 92 CYS A CA 1
ATOM 683 C C . CYS A 1 92 ? 4.187 -0.635 -5.529 1.00 87.69 92 CYS A C 1
ATOM 685 O O . CYS A 1 92 ? 3.913 0.214 -4.675 1.00 87.69 92 CYS A O 1
ATOM 687 N N . VAL A 1 93 ? 4.870 -0.329 -6.640 1.00 85.62 93 VAL A N 1
ATOM 688 C CA . VAL A 1 93 ? 5.306 1.041 -6.952 1.00 85.62 93 VAL A CA 1
ATOM 689 C C . VAL A 1 93 ? 4.098 1.962 -7.140 1.00 85.62 93 VAL A C 1
ATOM 691 O O . VAL A 1 93 ? 4.023 3.002 -6.482 1.00 85.62 93 VAL A O 1
ATOM 694 N N . VAL A 1 94 ? 3.111 1.551 -7.942 1.00 85.88 94 VAL A N 1
ATOM 695 C CA . VAL A 1 94 ? 1.872 2.313 -8.188 1.00 85.88 94 VAL A CA 1
ATOM 696 C C . VAL A 1 94 ? 1.095 2.555 -6.889 1.00 85.88 94 VAL A C 1
ATOM 698 O O . VAL A 1 94 ? 0.717 3.692 -6.594 1.00 85.88 94 VAL A O 1
ATOM 701 N N . SER A 1 95 ? 0.929 1.517 -6.064 1.00 86.12 95 SER A N 1
ATOM 702 C CA . SER A 1 95 ? 0.335 1.619 -4.724 1.00 86.12 95 SER A CA 1
ATOM 703 C C . SER A 1 95 ? 1.032 2.687 -3.866 1.00 86.12 95 SER A C 1
ATOM 705 O O . SER A 1 95 ? 0.377 3.536 -3.253 1.00 86.12 95 SER A O 1
ATOM 707 N N . SER A 1 96 ? 2.371 2.706 -3.868 1.00 83.69 96 SER A N 1
ATOM 708 C CA . SER A 1 96 ? 3.159 3.658 -3.079 1.00 83.69 96 SER A CA 1
ATOM 709 C C . SER A 1 96 ? 3.002 5.117 -3.521 1.00 83.69 96 SER A C 1
ATOM 711 O O . SER A 1 96 ? 3.078 6.005 -2.678 1.00 83.69 96 SER A O 1
ATOM 713 N N . MET A 1 97 ? 2.777 5.374 -4.812 1.00 80.38 97 MET A N 1
ATOM 714 C CA . MET A 1 97 ? 2.672 6.735 -5.345 1.00 80.38 97 MET A CA 1
ATOM 715 C C . MET A 1 97 ? 1.296 7.349 -5.126 1.00 80.38 97 MET A C 1
ATOM 717 O O . MET A 1 97 ? 1.181 8.530 -4.812 1.00 80.38 97 MET A O 1
ATOM 721 N N . CYS A 1 98 ? 0.253 6.550 -5.309 1.00 76.50 98 CYS A N 1
ATOM 722 C CA . CYS A 1 98 ? -1.104 7.066 -5.389 1.00 76.50 98 CYS A CA 1
ATOM 723 C C . CYS A 1 98 ? -1.891 6.897 -4.076 1.00 76.50 98 CYS A C 1
ATOM 725 O O . CYS A 1 98 ? -2.792 7.692 -3.818 1.00 76.50 98 CYS A O 1
ATOM 727 N N . TRP A 1 99 ? -1.548 5.917 -3.225 1.00 76.00 99 TRP A N 1
ATOM 728 C CA . TRP A 1 99 ? -2.302 5.613 -1.993 1.00 76.00 99 TRP A CA 1
ATOM 729 C C . TRP A 1 99 ? -1.544 5.889 -0.691 1.00 76.00 99 TRP A C 1
ATOM 731 O O . TRP A 1 99 ? -2.168 5.967 0.368 1.00 76.00 99 TRP A O 1
ATOM 741 N N . LYS A 1 100 ? -0.220 6.079 -0.735 1.00 69.19 100 LYS A N 1
ATOM 742 C CA . LYS A 1 100 ? 0.593 6.338 0.461 1.00 69.19 100 LYS A CA 1
ATOM 743 C C . LYS A 1 100 ? 1.164 7.753 0.487 1.00 69.19 100 LYS A C 1
ATOM 745 O O . LYS A 1 100 ? 2.147 8.041 -0.199 1.00 69.19 100 LYS A O 1
ATOM 750 N N . ARG A 1 101 ? 0.579 8.603 1.335 1.00 54.09 101 ARG A N 1
ATOM 751 C CA . ARG A 1 101 ? 1.217 9.858 1.763 1.00 54.09 101 ARG A CA 1
ATOM 752 C C . ARG A 1 101 ? 2.489 9.579 2.553 1.00 54.09 101 ARG A C 1
ATOM 754 O O . ARG A 1 101 ? 2.500 8.580 3.306 1.00 54.09 101 ARG A O 1
#

Organism: Hibiscus trionum (NCBI:txid183268)

Radius of gyration: 15.37 Å; chains: 1; bounding box: 34×28×42 Å

pLDDT: mean 85.9, std 10.31, range [54.09, 97.81]

Sequence (101 aa):
MPTIAVGTVAILRALFFPESAFAILSPGLQVVVASALLHASGLFFGYFLSRALRLEVGSSRTISIEVGIQNSVLGVVLATRYFENPLTAVTCVVSSMCWKR